Protein AF-A0A7W4I2R6-F1 (afdb_monomer_lite)

Sequence (74 aa):
MKRTAGRFVTTQSHQETVNAFVPASLPPSAPDLDTKSYQYLNTRAELALARLSGMTGLVTSGEWLIYSAIRREA

Structure (mmCIF, N/CA/C/O backbone):
data_AF-A0A7W4I2R6-F1
#
_entry.id   AF-A0A7W4I2R6-F1
#
loop_
_atom_site.group_PDB
_atom_site.id
_atom_site.type_symbol
_atom_site.label_atom_id
_atom_site.label_alt_id
_atom_site.label_comp_id
_atom_site.label_asym_id
_atom_site.label_entity_id
_atom_site.label_seq_id
_atom_site.pdbx_PDB_ins_code
_atom_site.Cartn_x
_atom_site.Cartn_y
_atom_site.Cartn_z
_atom_site.occupancy
_atom_site.B_iso_or_equiv
_atom_site.auth_seq_id
_atom_site.auth_comp_id
_atom_site.auth_asym_id
_atom_site.auth_atom_id
_atom_site.pdbx_PDB_model_num
ATOM 1 N N . MET A 1 1 ? -24.259 -0.435 0.662 1.00 61.59 1 MET A N 1
ATOM 2 C CA . MET A 1 1 ? -23.710 -1.045 1.896 1.00 61.59 1 MET A CA 1
ATOM 3 C C . MET A 1 1 ? -22.704 -0.081 2.518 1.00 61.59 1 MET A C 1
ATOM 5 O O . MET A 1 1 ? -21.944 0.523 1.768 1.00 61.59 1 MET A O 1
ATOM 9 N N . LYS A 1 2 ? -22.723 0.124 3.840 1.00 70.31 2 LYS A N 1
ATOM 10 C CA . LYS A 1 2 ? -21.813 1.057 4.531 1.00 70.31 2 LYS A CA 1
ATOM 11 C C . LYS A 1 2 ? -20.451 0.377 4.733 1.00 70.31 2 LYS A C 1
ATOM 13 O O . LYS A 1 2 ? -20.414 -0.733 5.248 1.00 70.31 2 LYS A O 1
ATOM 18 N N . ARG A 1 3 ? -19.357 1.012 4.300 1.00 75.06 3 ARG A N 1
ATOM 19 C CA . ARG A 1 3 ? -17.987 0.515 4.521 1.00 75.06 3 ARG A CA 1
ATOM 20 C C . ARG A 1 3 ? -17.600 0.738 5.986 1.00 75.06 3 ARG A C 1
ATOM 22 O O . ARG A 1 3 ? -17.728 1.860 6.476 1.00 75.06 3 ARG A O 1
ATOM 29 N N . THR A 1 4 ? -17.137 -0.308 6.665 1.00 85.56 4 THR A N 1
ATOM 30 C CA . THR A 1 4 ? -16.727 -0.262 8.078 1.00 85.56 4 THR A CA 1
ATOM 31 C C . THR A 1 4 ? -15.213 -0.412 8.164 1.00 85.56 4 THR A C 1
ATOM 33 O O . THR A 1 4 ? -14.679 -1.435 7.754 1.00 85.56 4 THR A O 1
ATOM 36 N N . ALA A 1 5 ? -14.516 0.599 8.687 1.00 88.62 5 ALA A N 1
ATOM 37 C CA . ALA A 1 5 ? -13.051 0.589 8.794 1.00 88.62 5 ALA A CA 1
ATOM 38 C C . ALA A 1 5 ? -12.524 -0.238 9.983 1.00 88.62 5 ALA A C 1
ATOM 40 O O . ALA A 1 5 ? -11.341 -0.553 10.055 1.00 88.62 5 ALA A O 1
ATOM 41 N N . GLY A 1 6 ? -13.392 -0.563 10.937 1.00 92.31 6 GLY A N 1
ATOM 42 C CA . GLY A 1 6 ? -13.039 -1.215 12.190 1.00 92.31 6 GLY A CA 1
ATOM 43 C C . GLY A 1 6 ? -14.111 -0.972 13.241 1.00 92.31 6 GLY A C 1
ATOM 44 O O . GLY A 1 6 ? -15.221 -0.532 12.923 1.00 92.31 6 GLY A O 1
ATOM 45 N N . ARG A 1 7 ? -13.784 -1.253 14.498 1.00 94.75 7 ARG A N 1
ATOM 46 C CA . ARG A 1 7 ? -14.698 -1.102 15.630 1.00 94.75 7 ARG A CA 1
ATOM 47 C C . ARG A 1 7 ? -13.945 -0.623 16.864 1.00 94.75 7 ARG A C 1
ATOM 49 O O . ARG A 1 7 ? -12.825 -1.041 17.118 1.00 94.75 7 ARG A O 1
ATOM 56 N N . PHE A 1 8 ? -14.602 0.210 17.658 1.00 95.81 8 PHE A N 1
ATOM 57 C CA . PHE A 1 8 ? -14.133 0.546 18.995 1.00 95.81 8 PHE A CA 1
ATOM 58 C C . PHE A 1 8 ? -14.390 -0.605 19.975 1.00 95.81 8 PHE A C 1
ATOM 60 O O . PHE A 1 8 ? -15.482 -1.182 20.011 1.00 95.81 8 PHE A O 1
ATOM 67 N N . VAL A 1 9 ? -13.373 -0.952 20.755 1.00 96.31 9 VAL A N 1
ATOM 68 C CA . VAL A 1 9 ? -13.441 -1.952 21.818 1.00 96.31 9 VAL A CA 1
ATOM 69 C C . VAL A 1 9 ? -13.107 -1.258 23.125 1.00 96.31 9 VAL A C 1
ATOM 71 O O . VAL A 1 9 ? -12.029 -0.687 23.279 1.00 96.31 9 VAL A O 1
ATOM 74 N N . THR A 1 10 ? -14.039 -1.326 24.067 1.00 96.62 10 THR A N 1
ATOM 75 C CA . THR A 1 10 ? -13.797 -0.892 25.436 1.00 96.62 10 THR A CA 1
ATOM 76 C C . THR A 1 10 ? -13.211 -2.049 26.230 1.00 96.62 10 THR A C 1
ATOM 78 O O . THR A 1 10 ? -13.808 -3.125 26.289 1.00 96.62 10 THR A O 1
ATOM 81 N N . THR A 1 11 ? -12.050 -1.832 26.834 1.00 93.62 11 THR A N 1
ATOM 82 C CA . THR A 1 11 ? -11.388 -2.781 27.730 1.00 93.62 11 THR A CA 1
ATOM 83 C C . THR A 1 11 ? -11.087 -2.106 29.060 1.00 93.62 11 THR A C 1
ATOM 85 O O . THR A 1 11 ? -10.879 -0.897 29.127 1.00 93.62 11 THR A O 1
ATOM 88 N N . GLN A 1 12 ? -11.086 -2.886 30.138 1.00 94.31 12 GLN A N 1
ATOM 89 C CA . GLN A 1 12 ? -10.627 -2.428 31.445 1.00 94.31 12 GLN A CA 1
ATOM 90 C C . GLN A 1 12 ? -9.285 -3.070 31.767 1.00 94.31 12 GLN A C 1
ATOM 92 O O . GLN A 1 12 ? -9.123 -4.282 31.618 1.00 94.31 12 GLN A O 1
ATOM 97 N N . SER A 1 13 ? -8.341 -2.249 32.213 1.00 88.25 13 SER A N 1
ATOM 98 C CA . SER A 1 13 ? -7.068 -2.687 32.772 1.00 88.25 13 SER A CA 1
ATOM 99 C C . SER A 1 13 ? -6.898 -2.027 34.135 1.00 88.25 13 SER A C 1
ATOM 101 O O . SER A 1 13 ? -6.866 -0.802 34.237 1.00 88.25 13 SER A O 1
ATOM 103 N N . HIS A 1 14 ? -6.833 -2.831 35.197 1.00 90.69 14 HIS A N 1
ATOM 104 C CA . HIS A 1 14 ? -6.855 -2.359 36.586 1.00 90.69 14 HIS A CA 1
ATOM 105 C C . HIS A 1 14 ? -8.028 -1.403 36.872 1.00 90.69 14 HIS A C 1
ATOM 107 O O . HIS A 1 14 ? -9.172 -1.842 36.945 1.00 90.69 14 HIS A O 1
ATOM 113 N N . GLN A 1 15 ? -7.746 -0.110 37.055 1.00 93.00 15 GLN A N 1
ATOM 114 C CA . GLN A 1 15 ? -8.727 0.941 37.342 1.00 93.00 15 GLN A CA 1
ATOM 115 C C . GLN A 1 15 ? -8.952 1.881 36.148 1.00 93.00 15 GLN A C 1
ATOM 117 O O . GLN A 1 15 ? -9.653 2.883 36.279 1.00 93.00 15 GLN A O 1
ATOM 122 N N . GLU A 1 16 ? -8.380 1.570 34.983 1.00 92.50 16 GLU A N 1
ATOM 123 C CA . GLU A 1 16 ? -8.509 2.374 33.774 1.00 92.50 16 GLU A CA 1
ATOM 124 C C . GLU A 1 16 ? -9.415 1.683 32.751 1.00 92.50 16 GLU A C 1
ATOM 126 O O . GLU A 1 16 ? -9.270 0.497 32.446 1.00 92.50 16 GLU A O 1
ATOM 131 N N . THR A 1 17 ? -10.365 2.446 32.210 1.00 95.56 17 THR A N 1
ATOM 132 C CA . THR A 1 17 ? -11.194 2.018 31.081 1.00 95.56 17 THR A CA 1
ATOM 133 C C . THR A 1 17 ? -10.652 2.657 29.810 1.00 95.56 17 THR A C 1
ATOM 135 O O . THR A 1 17 ? -10.669 3.879 29.677 1.00 95.56 17 THR A O 1
ATOM 138 N N . VAL A 1 18 ? -10.208 1.833 28.865 1.00 94.06 18 VAL A N 1
ATOM 139 C CA . VAL A 1 18 ? -9.652 2.270 27.583 1.00 94.06 18 VAL A CA 1
ATOM 140 C C . VAL A 1 18 ? -10.657 1.978 26.478 1.00 94.06 18 VAL A C 1
ATOM 142 O O . VAL A 1 18 ? -11.202 0.881 26.394 1.00 94.06 18 VAL A O 1
ATOM 145 N N . ASN A 1 19 ? -10.893 2.955 25.602 1.00 96.50 19 ASN A N 1
ATOM 146 C CA . ASN A 1 19 ? -11.676 2.769 24.386 1.00 96.50 19 ASN A CA 1
ATOM 147 C C . ASN A 1 19 ? -10.750 2.828 23.166 1.00 96.50 19 ASN A C 1
ATOM 149 O O . ASN A 1 19 ? -10.407 3.911 22.693 1.00 96.50 19 ASN A O 1
ATOM 153 N N . ALA A 1 20 ? -10.326 1.665 22.677 1.00 94.50 20 ALA A N 1
ATOM 154 C CA . ALA A 1 20 ? -9.360 1.559 21.590 1.00 94.50 20 ALA A CA 1
ATOM 155 C C . ALA A 1 20 ? -10.050 1.251 20.256 1.00 94.50 20 ALA A C 1
ATOM 157 O O . ALA A 1 20 ? -10.995 0.463 20.192 1.00 94.50 20 ALA A O 1
ATOM 158 N N . PHE A 1 21 ? -9.561 1.844 19.168 1.00 95.31 21 PHE A N 1
ATOM 159 C CA . PHE A 1 21 ? -10.003 1.485 17.825 1.00 95.31 21 PHE A CA 1
ATOM 160 C C . PHE A 1 21 ? -9.272 0.228 17.348 1.00 95.31 21 PHE A C 1
ATOM 162 O O . PHE A 1 21 ? -8.044 0.202 17.295 1.00 95.31 21 PHE A O 1
ATOM 169 N N . VAL A 1 22 ? -10.031 -0.797 16.966 1.00 95.00 22 VAL A N 1
ATOM 170 C CA . VAL A 1 22 ? -9.520 -2.019 16.342 1.00 95.00 22 VAL A CA 1
ATOM 171 C C . VAL A 1 22 ? -9.872 -1.981 14.853 1.00 95.00 22 VAL A C 1
ATOM 173 O O . VAL A 1 22 ? -11.058 -2.061 14.513 1.00 95.00 22 VAL A O 1
ATOM 176 N N . PRO A 1 23 ? -8.880 -1.845 13.954 1.00 94.50 23 PRO A N 1
ATOM 177 C CA . PRO A 1 23 ? -9.111 -1.875 12.514 1.00 94.50 23 PRO A CA 1
ATOM 178 C C . PRO A 1 23 ? -9.710 -3.209 12.058 1.00 94.50 23 PRO A C 1
ATOM 180 O O . PRO A 1 23 ? -9.433 -4.260 12.637 1.00 94.50 23 PRO A O 1
ATOM 183 N N . ALA A 1 24 ? -10.515 -3.176 10.998 1.00 92.69 24 ALA A N 1
ATOM 184 C CA . ALA A 1 24 ? -10.935 -4.396 10.321 1.00 92.69 24 ALA A CA 1
ATOM 185 C C . ALA A 1 24 ? -9.721 -5.083 9.672 1.00 92.69 24 ALA A C 1
ATOM 187 O O . ALA A 1 24 ? -8.810 -4.417 9.178 1.00 92.69 24 ALA A O 1
ATOM 188 N N . SER A 1 25 ? -9.715 -6.416 9.666 1.00 90.1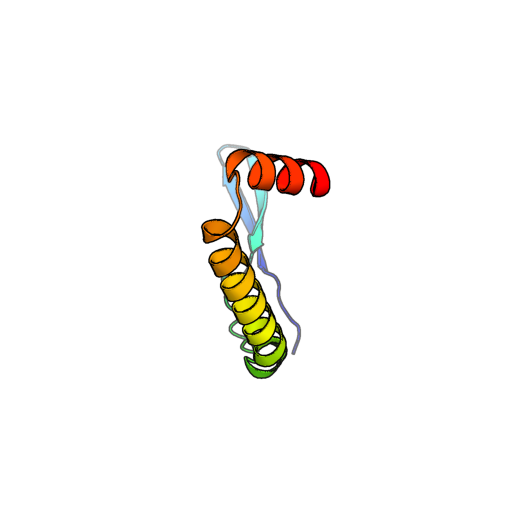2 25 SER A N 1
ATOM 189 C CA . SER A 1 25 ? -8.663 -7.197 9.015 1.00 90.12 25 SER A CA 1
ATOM 190 C C . SER A 1 25 ? -8.624 -6.924 7.511 1.00 90.12 25 SER A C 1
ATOM 192 O O . SER A 1 25 ? -9.659 -6.704 6.881 1.00 90.12 25 SER A O 1
ATOM 194 N N . LEU A 1 26 ? -7.418 -6.954 6.942 1.00 90.50 26 LEU A N 1
ATOM 195 C CA . LEU A 1 26 ? -7.211 -6.888 5.499 1.00 90.50 26 LEU A CA 1
ATOM 196 C C . LEU A 1 26 ? -7.069 -8.305 4.912 1.00 90.50 26 LEU A C 1
ATOM 198 O O . LEU A 1 26 ? -6.478 -9.161 5.573 1.00 90.50 26 LEU A O 1
ATOM 202 N N . PRO A 1 27 ? -7.550 -8.542 3.674 1.00 88.25 27 PRO A N 1
ATOM 203 C CA . PRO A 1 27 ? -8.269 -7.597 2.810 1.00 88.25 27 PRO A CA 1
ATOM 204 C C . PRO A 1 27 ? -9.722 -7.350 3.273 1.00 88.25 27 PRO A C 1
ATOM 206 O O . PRO A 1 27 ? -10.269 -8.157 4.024 1.00 88.25 27 PRO A O 1
ATOM 209 N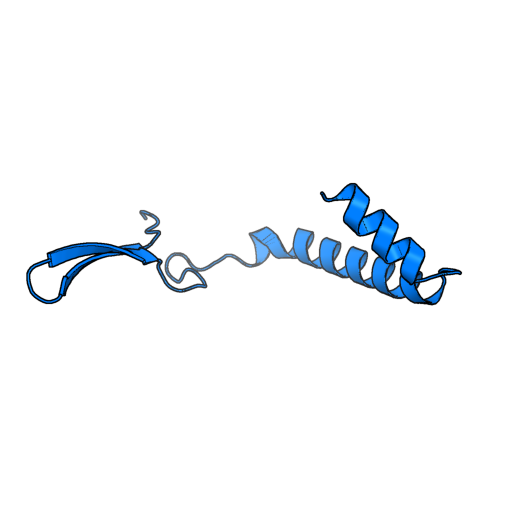 N . PRO A 1 28 ? -10.369 -6.253 2.829 1.00 87.12 28 PRO A N 1
ATOM 210 C CA . PRO A 1 28 ? -11.796 -6.047 3.061 1.00 87.12 28 PRO A CA 1
ATOM 211 C C . PRO A 1 28 ? -12.597 -7.227 2.507 1.00 87.12 28 PRO A C 1
ATOM 213 O O . PRO A 1 28 ? -12.384 -7.607 1.360 1.00 87.12 28 PRO A O 1
ATOM 216 N N . SER A 1 29 ? -13.513 -7.771 3.309 1.00 85.44 29 SER A N 1
ATOM 217 C CA . SER A 1 29 ? -14.344 -8.930 2.945 1.00 85.44 29 SER A CA 1
ATOM 218 C C . SER A 1 29 ? -15.777 -8.572 2.526 1.00 85.44 29 SER A C 1
ATOM 220 O O . SER A 1 29 ? -16.575 -9.434 2.170 1.00 85.44 29 SER A O 1
ATOM 222 N N . ALA A 1 30 ? -16.170 -7.299 2.659 1.00 84.56 30 ALA A N 1
ATOM 223 C CA . ALA A 1 30 ? -17.552 -6.872 2.446 1.00 84.56 30 ALA A CA 1
ATOM 224 C C . ALA A 1 30 ? -17.669 -5.360 2.132 1.00 84.56 30 ALA A C 1
ATOM 226 O O . ALA A 1 30 ? -17.770 -4.536 3.049 1.00 84.56 30 ALA A O 1
ATOM 227 N N . PRO A 1 31 ? -17.731 -4.960 0.847 1.00 84.56 31 PRO A N 1
ATOM 228 C CA . PRO A 1 31 ? -17.497 -5.801 -0.328 1.00 84.56 31 PRO A CA 1
ATOM 229 C C . PRO A 1 31 ? -16.020 -6.191 -0.443 1.00 84.56 31 PRO A C 1
ATOM 231 O O . PRO A 1 31 ? -15.152 -5.447 0.022 1.00 84.56 31 PRO A O 1
ATOM 234 N N . ASP A 1 32 ? -15.760 -7.325 -1.089 1.00 86.69 32 ASP A N 1
ATOM 235 C CA . ASP A 1 32 ? -14.403 -7.743 -1.430 1.00 86.69 32 ASP A CA 1
ATOM 236 C C . ASP A 1 32 ? -13.691 -6.694 -2.289 1.00 86.69 32 ASP A C 1
ATOM 238 O O . ASP A 1 32 ? -14.309 -5.905 -3.019 1.00 86.69 32 ASP A O 1
ATOM 242 N N . LEU A 1 33 ? -12.363 -6.689 -2.201 1.00 87.44 33 LEU A N 1
ATOM 243 C CA . LEU A 1 33 ? -11.535 -5.843 -3.044 1.00 87.44 33 LEU A CA 1
ATOM 244 C C . LEU A 1 33 ? -11.629 -6.299 -4.509 1.00 87.44 33 LEU A C 1
ATOM 246 O O . LEU A 1 33 ? -11.188 -7.391 -4.858 1.00 87.44 33 LEU A O 1
ATOM 250 N N . ASP A 1 34 ? -12.155 -5.437 -5.381 1.00 91.62 34 ASP A N 1
ATOM 251 C CA . ASP A 1 34 ? -12.182 -5.703 -6.821 1.00 91.62 34 ASP A CA 1
ATOM 252 C C . ASP A 1 34 ? -10.771 -5.598 -7.402 1.00 91.62 34 ASP A C 1
ATOM 254 O O . ASP A 1 34 ? -10.209 -4.507 -7.526 1.00 91.62 34 ASP A O 1
ATOM 258 N N . THR A 1 35 ? -10.207 -6.732 -7.806 1.00 92.00 35 THR A N 1
ATOM 259 C CA . THR A 1 35 ? -8.859 -6.796 -8.371 1.00 92.00 35 THR A CA 1
ATOM 260 C C . THR A 1 35 ? -8.720 -5.959 -9.640 1.00 92.00 35 THR A C 1
ATOM 262 O O . THR A 1 35 ? -7.665 -5.366 -9.875 1.00 92.00 35 THR A O 1
ATOM 265 N N . LYS A 1 36 ? -9.786 -5.827 -10.440 1.00 95.69 36 LYS A N 1
ATOM 266 C CA . LYS A 1 36 ? -9.753 -5.031 -11.678 1.00 95.69 36 LYS A CA 1
ATOM 267 C C . LYS A 1 36 ? -9.501 -3.548 -11.411 1.00 95.69 36 LYS A C 1
ATOM 269 O O . LYS A 1 36 ? -8.945 -2.870 -12.273 1.00 95.69 36 LYS A O 1
ATOM 274 N N . SER A 1 37 ? -9.855 -3.059 -10.220 1.00 93.44 37 SER A N 1
ATOM 275 C CA . SER A 1 37 ? -9.682 -1.652 -9.841 1.00 93.44 37 SER A CA 1
ATOM 276 C C . SER A 1 37 ? -8.216 -1.213 -9.765 1.00 93.44 37 SER A C 1
ATOM 278 O O .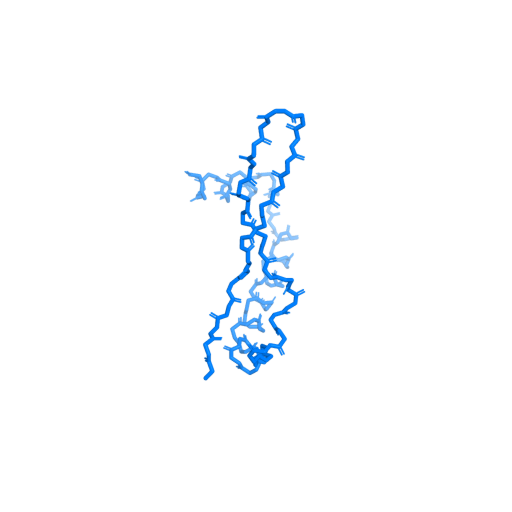 SER A 1 37 ? -7.928 -0.038 -9.987 1.00 93.44 37 SER A O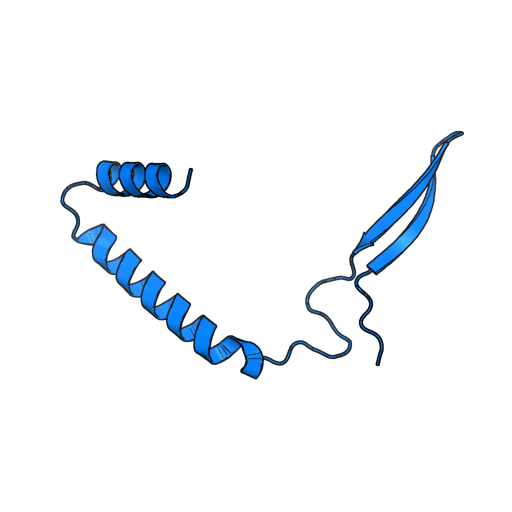 1
ATOM 280 N N . TYR A 1 38 ? -7.284 -2.137 -9.499 1.00 93.50 38 TYR A N 1
ATOM 281 C CA . TYR A 1 38 ? -5.863 -1.815 -9.338 1.00 93.50 38 TYR A CA 1
ATOM 282 C C . TYR A 1 38 ? -4.928 -2.614 -10.250 1.00 93.50 38 TYR A C 1
ATOM 284 O O . TYR A 1 38 ? -3.797 -2.179 -10.457 1.00 93.50 38 TYR A O 1
ATOM 292 N N . GLN A 1 39 ? -5.373 -3.737 -10.826 1.00 97.31 39 GLN A N 1
ATOM 293 C CA . GLN A 1 39 ? -4.548 -4.639 -11.643 1.00 97.31 39 GLN A CA 1
ATOM 294 C C . GLN A 1 39 ? -3.700 -3.909 -12.692 1.00 97.31 39 GLN A C 1
ATOM 296 O O . GLN A 1 39 ? -2.490 -4.100 -12.734 1.00 97.31 39 GLN A O 1
ATOM 301 N N . TYR A 1 40 ? -4.302 -3.023 -13.492 1.00 97.62 40 TYR A N 1
ATOM 302 C CA . TYR A 1 40 ? -3.575 -2.298 -14.540 1.00 97.62 40 TYR A CA 1
ATOM 303 C C . TYR A 1 40 ? -2.442 -1.421 -13.986 1.00 97.62 40 TYR A C 1
ATOM 305 O O . TYR A 1 40 ? -1.324 -1.433 -14.504 1.00 97.62 40 TYR A O 1
ATOM 313 N N . LEU A 1 41 ? -2.720 -0.657 -12.926 1.00 97.75 41 LEU A N 1
ATOM 314 C CA . LEU A 1 41 ? -1.714 0.196 -12.293 1.00 97.75 41 LEU A CA 1
ATOM 315 C C . LEU A 1 41 ? -0.639 -0.643 -11.598 1.00 97.75 41 LEU A C 1
ATOM 317 O O . LEU A 1 41 ? 0.539 -0.304 -11.696 1.00 97.75 41 LEU A O 1
ATOM 321 N N . ASN A 1 42 ? -1.025 -1.757 -10.975 1.00 97.50 42 ASN A N 1
ATOM 322 C CA . ASN A 1 42 ? -0.099 -2.661 -10.306 1.00 97.50 42 ASN A CA 1
ATOM 323 C C . ASN A 1 42 ? 0.872 -3.312 -11.298 1.00 97.50 42 ASN A C 1
ATOM 325 O O . ASN A 1 42 ? 2.078 -3.233 -11.102 1.00 97.50 42 ASN A O 1
ATOM 329 N N . THR A 1 43 ? 0.385 -3.822 -12.432 1.00 98.12 43 THR A N 1
ATOM 330 C CA . THR A 1 43 ? 1.252 -4.365 -13.493 1.00 98.12 43 THR A CA 1
ATOM 331 C C . THR A 1 43 ? 2.218 -3.312 -14.041 1.00 98.12 43 THR A C 1
ATOM 333 O O . THR A 1 43 ? 3.382 -3.600 -14.320 1.00 98.12 43 THR A O 1
ATOM 336 N N . ARG A 1 44 ? 1.773 -2.056 -14.183 1.00 98.25 44 ARG A N 1
ATOM 337 C CA . ARG A 1 44 ? 2.665 -0.962 -14.599 1.00 98.25 44 ARG A CA 1
ATOM 338 C C . ARG A 1 44 ? 3.733 -0.654 -13.554 1.00 98.25 44 ARG A C 1
ATOM 340 O O . ARG A 1 44 ? 4.870 -0.380 -13.937 1.00 98.25 44 ARG A O 1
ATOM 347 N N . ALA A 1 45 ? 3.378 -0.690 -12.272 1.00 97.75 45 ALA A N 1
ATOM 348 C CA . ALA A 1 45 ? 4.324 -0.514 -11.178 1.00 97.75 45 ALA A CA 1
ATOM 349 C C . ALA A 1 45 ? 5.350 -1.657 -11.150 1.00 97.75 45 ALA A C 1
ATOM 351 O O . ALA A 1 45 ? 6.548 -1.390 -11.115 1.00 97.75 45 ALA A O 1
ATOM 352 N N . GLU A 1 46 ? 4.907 -2.908 -11.282 1.00 97.81 46 GLU A N 1
ATOM 353 C CA . GLU A 1 46 ? 5.776 -4.089 -11.371 1.00 97.81 46 GLU A CA 1
ATOM 354 C C . GLU A 1 46 ? 6.769 -3.979 -12.536 1.00 97.81 46 GLU A C 1
ATOM 356 O O . GLU A 1 46 ? 7.967 -4.197 -12.355 1.00 97.81 46 GLU A O 1
ATOM 361 N N . LEU A 1 47 ? 6.310 -3.549 -13.718 1.00 98.06 47 LEU A N 1
ATOM 362 C CA . LEU A 1 47 ? 7.189 -3.328 -14.869 1.00 98.06 47 LEU A CA 1
ATOM 363 C 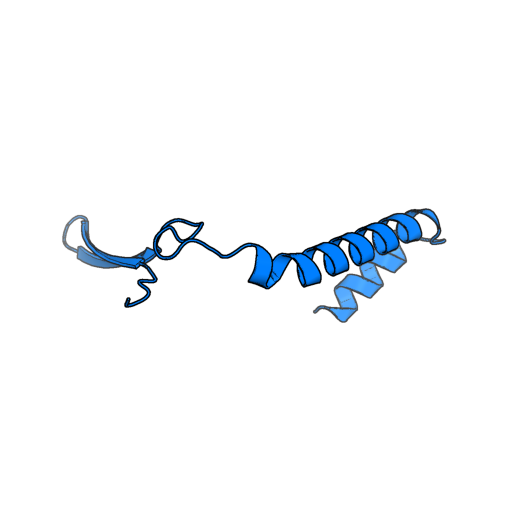C . LEU A 1 47 ? 8.215 -2.212 -14.614 1.00 98.06 47 LEU A C 1
ATOM 365 O O . LEU A 1 47 ? 9.371 -2.321 -15.029 1.00 98.06 47 LEU A O 1
ATOM 369 N N . ALA A 1 48 ? 7.807 -1.127 -13.954 1.00 95.81 48 ALA A N 1
ATOM 370 C CA . ALA A 1 48 ? 8.714 -0.043 -13.589 1.00 95.81 48 ALA A CA 1
ATOM 371 C C . ALA A 1 48 ? 9.774 -0.512 -12.577 1.00 95.81 48 ALA A C 1
ATOM 373 O O . ALA A 1 48 ? 10.953 -0.200 -12.751 1.00 95.81 48 ALA A O 1
ATOM 374 N N . LEU A 1 49 ? 9.380 -1.315 -11.585 1.00 94.25 49 LEU A N 1
ATOM 375 C CA . LEU A 1 49 ? 10.293 -1.923 -10.615 1.00 94.25 49 LEU A CA 1
ATOM 376 C C . LEU A 1 49 ? 11.272 -2.892 -11.286 1.00 94.25 49 LEU A C 1
ATOM 378 O O . LEU A 1 49 ? 12.469 -2.821 -11.019 1.00 94.25 49 LEU A O 1
ATOM 382 N N . ALA A 1 50 ? 10.806 -3.734 -12.211 1.00 94.75 50 ALA A N 1
ATOM 383 C CA . ALA A 1 50 ? 11.671 -4.632 -12.977 1.00 94.75 50 ALA A CA 1
ATOM 384 C C . ALA A 1 50 ? 12.723 -3.859 -13.793 1.00 94.75 50 ALA A C 1
ATOM 386 O O . ALA A 1 50 ? 13.894 -4.235 -13.817 1.00 94.75 50 ALA A O 1
ATOM 387 N N . ARG A 1 51 ? 12.339 -2.735 -14.413 1.00 92.44 51 ARG A N 1
ATOM 388 C CA . ARG A 1 51 ? 13.282 -1.850 -15.121 1.00 92.44 51 ARG A CA 1
ATOM 389 C C . ARG A 1 51 ? 14.293 -1.218 -14.170 1.00 92.44 51 ARG A C 1
ATOM 391 O O . ARG A 1 51 ? 15.478 -1.201 -14.488 1.00 92.44 51 ARG A O 1
ATOM 398 N N . LEU A 1 52 ? 13.843 -0.726 -13.014 1.00 88.31 52 LEU A N 1
ATOM 399 C CA . LEU A 1 52 ? 14.728 -0.168 -11.991 1.00 88.31 52 LEU A CA 1
ATOM 400 C C . LEU A 1 52 ? 15.744 -1.210 -11.508 1.00 88.31 52 LEU A C 1
ATOM 402 O O . LEU A 1 52 ? 16.939 -0.929 -11.494 1.00 88.31 52 LEU A O 1
ATOM 406 N N . SER A 1 53 ? 15.285 -2.425 -11.207 1.00 87.06 53 SER A N 1
ATOM 407 C CA . SER A 1 53 ? 16.148 -3.542 -10.809 1.00 87.06 53 SER A CA 1
ATOM 408 C C . SER A 1 53 ? 17.112 -3.974 -11.920 1.00 87.06 53 SER A C 1
ATOM 410 O O . SER A 1 53 ? 18.243 -4.354 -11.633 1.00 87.06 53 SER A O 1
ATOM 412 N N . GLY A 1 54 ? 16.718 -3.886 -13.191 1.00 86.00 54 GLY A N 1
ATOM 413 C CA . GLY A 1 54 ? 17.647 -4.092 -14.304 1.00 86.00 54 GLY A CA 1
ATOM 414 C C . GLY A 1 54 ? 18.740 -3.019 -14.351 1.00 86.00 54 GLY A C 1
ATOM 415 O O . GLY A 1 54 ? 19.914 -3.330 -14.541 1.00 86.00 54 GLY A O 1
ATOM 416 N N . MET A 1 55 ? 18.379 -1.753 -14.120 1.00 82.62 55 MET A N 1
ATOM 417 C CA . MET A 1 55 ? 19.333 -0.639 -14.136 1.00 82.62 55 MET A CA 1
ATOM 418 C C . MET A 1 55 ? 20.335 -0.685 -12.980 1.00 82.62 55 MET A C 1
ATOM 420 O O . MET A 1 55 ? 21.477 -0.284 -13.184 1.00 82.62 55 MET A O 1
ATOM 424 N N . THR A 1 56 ? 19.975 -1.206 -11.801 1.00 78.38 56 THR A N 1
ATOM 425 C CA . THR A 1 56 ? 20.917 -1.306 -10.666 1.00 78.38 56 THR A CA 1
ATOM 426 C C . THR A 1 56 ? 22.148 -2.165 -10.977 1.00 78.38 56 THR A C 1
ATOM 428 O O . THR A 1 56 ? 23.182 -1.971 -10.353 1.00 78.38 56 THR A O 1
ATOM 431 N N . GLY A 1 57 ? 22.074 -3.084 -11.949 1.00 76.75 57 GLY A N 1
ATOM 432 C CA . GLY A 1 57 ? 23.234 -3.859 -12.417 1.00 76.75 57 GLY A CA 1
ATOM 433 C C . GLY A 1 57 ? 24.099 -3.146 -13.465 1.00 76.75 57 GLY A C 1
ATOM 434 O O . GLY A 1 57 ? 25.180 -3.626 -13.792 1.00 76.75 57 GLY A O 1
ATOM 435 N N . LEU A 1 58 ? 23.627 -2.020 -14.004 1.00 81.12 58 LEU A N 1
ATOM 436 C CA . LEU A 1 58 ? 24.285 -1.249 -15.063 1.00 81.12 58 LEU A CA 1
ATOM 437 C C . LEU A 1 58 ? 24.891 0.064 -14.552 1.00 81.12 58 LEU A C 1
ATOM 439 O O . LEU A 1 58 ? 25.609 0.737 -15.293 1.00 81.12 58 LEU A O 1
ATOM 443 N N . VAL A 1 59 ? 24.589 0.462 -13.312 1.00 81.06 59 VAL A N 1
ATOM 444 C CA . VAL A 1 59 ? 25.155 1.680 -12.729 1.00 81.06 59 VAL A CA 1
ATOM 445 C C . VAL A 1 59 ? 26.622 1.482 -12.372 1.00 81.06 59 VAL A C 1
ATOM 447 O O . VAL A 1 59 ? 27.037 0.437 -11.881 1.00 81.06 59 VAL A O 1
ATOM 450 N N . THR A 1 60 ? 27.411 2.531 -12.573 1.00 80.50 60 THR A N 1
ATOM 451 C CA . THR A 1 60 ? 28.843 2.544 -12.253 1.00 80.50 60 THR A CA 1
ATOM 452 C C . THR A 1 60 ? 29.117 2.516 -10.748 1.00 80.50 60 THR A C 1
ATOM 454 O O . THR A 1 60 ? 30.188 2.086 -10.331 1.00 80.50 60 THR A O 1
ATOM 457 N N . SER A 1 61 ? 28.160 2.962 -9.925 1.00 84.69 61 SER A N 1
ATOM 458 C CA . SER A 1 61 ? 28.223 2.907 -8.462 1.00 84.69 61 SER A CA 1
ATOM 459 C C . SER A 1 61 ? 26.828 2.742 -7.854 1.00 84.69 61 SER A C 1
ATOM 461 O O . SER A 1 61 ? 25.974 3.621 -7.989 1.00 84.69 61 SER A O 1
ATOM 463 N N . GLY A 1 62 ? 26.606 1.627 -7.153 1.00 81.75 62 GLY A N 1
ATOM 464 C CA . GLY A 1 62 ? 25.365 1.371 -6.414 1.00 81.75 62 GLY A CA 1
ATOM 465 C C . GLY A 1 62 ? 25.177 2.306 -5.215 1.00 81.75 62 GLY A C 1
ATOM 466 O O . GLY A 1 62 ? 24.079 2.808 -4.994 1.00 81.75 62 GLY A O 1
ATOM 467 N N . GLU A 1 63 ? 26.256 2.629 -4.500 1.00 84.94 63 GLU A N 1
ATOM 468 C CA . GLU A 1 63 ? 26.224 3.528 -3.335 1.00 84.94 63 GLU A CA 1
ATOM 469 C C . GLU A 1 63 ? 25.727 4.932 -3.702 1.00 84.94 63 GLU A C 1
ATOM 471 O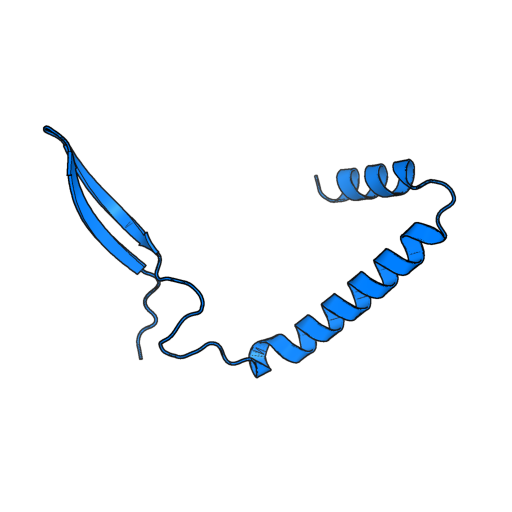 O . GLU A 1 63 ? 24.913 5.526 -2.995 1.00 84.94 63 GLU A O 1
ATOM 476 N N . TRP A 1 64 ? 26.161 5.459 -4.852 1.00 83.88 64 TRP A N 1
ATOM 477 C CA . TRP A 1 64 ? 25.728 6.780 -5.312 1.00 83.88 64 TRP A CA 1
ATOM 478 C C . TRP A 1 64 ? 24.257 6.787 -5.759 1.00 83.88 64 TRP A C 1
ATOM 480 O O . TRP A 1 64 ? 23.532 7.763 -5.537 1.00 83.88 64 TRP A O 1
ATOM 490 N N . LEU A 1 65 ? 23.787 5.679 -6.344 1.00 84.56 65 LEU A N 1
ATOM 491 C CA . LEU A 1 65 ? 22.376 5.487 -6.687 1.00 84.56 65 LEU A CA 1
ATOM 492 C C . LEU A 1 65 ? 21.497 5.491 -5.427 1.00 84.56 65 LEU A C 1
ATOM 494 O O . LEU A 1 65 ? 20.499 6.207 -5.383 1.00 84.56 65 LEU A O 1
ATOM 498 N N . ILE A 1 66 ? 21.890 4.746 -4.391 1.00 85.25 66 ILE A N 1
ATOM 499 C CA . ILE A 1 66 ? 21.162 4.692 -3.115 1.00 85.25 66 ILE A CA 1
ATOM 500 C C . ILE A 1 66 ? 21.142 6.075 -2.454 1.00 85.25 66 ILE A C 1
ATOM 502 O O . ILE A 1 66 ? 20.079 6.564 -2.072 1.00 85.25 66 ILE A O 1
ATOM 506 N N . TYR A 1 67 ? 22.295 6.742 -2.376 1.00 87.56 67 TYR A N 1
ATOM 507 C CA . TYR A 1 67 ? 22.400 8.069 -1.775 1.00 87.56 67 TYR A CA 1
ATOM 508 C C . TYR A 1 67 ? 21.505 9.109 -2.466 1.00 87.56 67 TYR A C 1
ATOM 510 O O . TYR A 1 67 ? 20.775 9.849 -1.803 1.00 87.56 67 TYR A O 1
ATOM 518 N N . SER A 1 68 ? 21.544 9.161 -3.800 1.00 84.31 68 SER A N 1
ATOM 519 C CA . SER A 1 68 ? 20.741 10.112 -4.578 1.00 84.31 68 SER A CA 1
ATOM 520 C C . SER A 1 68 ? 19.238 9.834 -4.482 1.00 84.31 68 SER A C 1
ATOM 522 O O . SER A 1 68 ? 18.458 10.785 -4.408 1.00 84.31 68 SER A O 1
ATOM 524 N N . ALA A 1 69 ? 18.831 8.562 -4.413 1.00 85.94 69 ALA A N 1
ATOM 525 C CA . ALA A 1 69 ? 17.439 8.181 -4.203 1.00 85.94 69 ALA A CA 1
ATOM 526 C C . ALA A 1 69 ? 16.929 8.610 -2.818 1.00 85.94 69 ALA A C 1
ATOM 528 O O . ALA A 1 69 ? 15.905 9.283 -2.738 1.00 85.94 69 ALA A O 1
ATOM 529 N N . ILE A 1 70 ? 17.668 8.301 -1.744 1.00 88.56 70 ILE A N 1
ATOM 530 C CA . ILE A 1 70 ? 17.276 8.663 -0.369 1.00 88.56 70 ILE A CA 1
ATOM 531 C C . ILE A 1 70 ? 17.186 10.182 -0.212 1.00 88.56 70 ILE A C 1
ATOM 533 O O . ILE A 1 70 ? 16.209 10.690 0.330 1.00 88.56 70 ILE A O 1
ATOM 537 N N . ARG A 1 71 ? 18.173 10.925 -0.731 1.00 88.31 71 ARG A N 1
ATOM 538 C CA . ARG A 1 71 ? 18.171 12.395 -0.673 1.00 88.31 71 ARG A CA 1
ATOM 539 C C . ARG A 1 71 ? 16.969 13.021 -1.388 1.00 88.31 71 ARG A C 1
ATOM 541 O O . ARG A 1 71 ? 16.573 14.117 -1.023 1.00 88.31 71 ARG A O 1
ATOM 548 N N . ARG A 1 72 ? 16.440 12.387 -2.436 1.00 85.19 72 ARG A N 1
ATOM 549 C CA . ARG A 1 72 ? 15.282 12.908 -3.176 1.00 85.19 72 ARG A CA 1
ATOM 550 C C . ARG A 1 72 ? 13.956 12.678 -2.441 1.00 85.19 72 ARG A C 1
ATOM 552 O O . ARG A 1 72 ? 13.012 13.413 -2.705 1.00 85.19 72 ARG A O 1
ATOM 559 N N . GLU A 1 73 ? 13.880 11.654 -1.595 1.00 82.00 73 GLU A N 1
ATOM 560 C CA . GLU A 1 73 ? 12.654 11.250 -0.891 1.00 82.00 73 GLU A CA 1
ATOM 561 C C . GLU A 1 73 ? 12.475 11.961 0.468 1.00 82.00 73 GLU A C 1
ATOM 563 O O . GLU A 1 73 ? 11.341 12.154 0.901 1.00 82.00 73 GLU A O 1
ATOM 568 N N . ALA A 1 74 ? 13.579 12.323 1.136 1.00 67.69 74 ALA A N 1
ATOM 569 C CA . ALA A 1 74 ? 13.605 13.010 2.436 1.00 67.69 74 ALA A CA 1
ATOM 570 C C . ALA A 1 74 ? 13.351 14.523 2.328 1.00 67.69 74 ALA A C 1
ATOM 572 O O . ALA A 1 74 ? 12.685 15.060 3.242 1.00 67.69 74 ALA A O 1
#

Secondary structure (DSSP, 8-state):
-----EEEEEEEETTEEEEEEEEPPSSPBTTBP-THHHHHHHHHHHHHHHHHHHHHTT-S-HHHHHHHHHHHH-

Foldseek 3Di:
DDDDQFDWDWDDDDPDIDTDTDGDDPPDVVVGDDCVVCVVVVVVVVVVVVVVVVCCVVDPDNVVVVVVVVVVVD

Radius of gyration: 21.9 Å; chains: 1; bounding box: 53×22×52 Å

pLDDT: mean 89.08, std 7.41, range [61.59, 98.25]